Protein AF-A0A8S8YWH9-F1 (afdb_monomer_lite)

Sequence (112 aa):
MTAKSDLYETLSPLAIELQSNPLFQGVVLTQPITGRNPAVTIEELNKTMNGLGSKPETSHENPVEALSIASELAEDRGCDLMVIGSVYLVGDLFRHMVESKEWDLWEALTAH

Foldseek 3Di:
DPPPDDLLVVCLVVLVCCVPPVLNPADEAEWFPDDPDDTDAQVNNCVSSVVSVHDHPYYDHDLCVSVVVQVVVCVVVVHDDDDDDDPRSVVRNLVCCCVPPVDDSCVVPPDD

pLDDT: mean 86.96, std 13.05, range [33.5, 97.38]

Structure (mmCIF, N/CA/C/O backbone):
data_AF-A0A8S8YWH9-F1
#
_entry.id   AF-A0A8S8YWH9-F1
#
loop_
_atom_site.group_PDB
_atom_site.id
_atom_site.type_symbol
_atom_site.label_atom_id
_atom_site.label_alt_id
_atom_site.label_comp_id
_atom_site.label_asym_id
_atom_site.label_entity_id
_atom_site.label_seq_id
_atom_site.pdbx_PDB_ins_code
_atom_site.Cartn_x
_atom_site.Cartn_y
_atom_site.Cartn_z
_atom_site.occupancy
_atom_site.B_iso_or_equiv
_atom_site.auth_seq_id
_atom_site.auth_comp_id
_atom_site.auth_asym_id
_atom_site.auth_atom_id
_atom_site.pdbx_PDB_model_num
ATOM 1 N N . MET A 1 1 ? 11.183 25.757 0.156 1.00 33.50 1 MET A N 1
ATOM 2 C CA . MET A 1 1 ? 10.931 24.741 1.196 1.00 33.50 1 MET A CA 1
ATOM 3 C C . MET A 1 1 ? 9.431 24.526 1.291 1.00 33.50 1 MET A C 1
ATOM 5 O O . MET A 1 1 ? 8.760 25.302 1.953 1.00 33.50 1 MET A O 1
ATOM 9 N N . THR A 1 2 ? 8.889 23.541 0.582 1.00 38.31 2 THR A N 1
ATOM 10 C CA . THR A 1 2 ? 7.547 23.024 0.874 1.00 38.31 2 THR A CA 1
ATOM 11 C C . THR A 1 2 ? 7.736 22.004 1.985 1.00 38.31 2 THR A C 1
ATOM 13 O O . THR A 1 2 ? 8.365 20.970 1.758 1.00 38.31 2 THR A O 1
ATOM 16 N N . ALA A 1 3 ? 7.318 22.340 3.206 1.00 45.41 3 ALA A N 1
ATOM 17 C CA . ALA A 1 3 ? 7.252 21.358 4.280 1.00 45.41 3 ALA A CA 1
ATOM 18 C C . ALA A 1 3 ? 6.455 20.154 3.757 1.00 45.41 3 ALA A C 1
ATOM 20 O O . ALA A 1 3 ? 5.445 20.359 3.081 1.00 45.41 3 ALA A O 1
ATOM 21 N N . LYS A 1 4 ? 6.935 18.924 4.003 1.00 52.84 4 LYS A N 1
ATOM 22 C CA . LYS A 1 4 ? 6.097 17.721 3.883 1.00 52.84 4 LYS A CA 1
ATOM 23 C C . LYS A 1 4 ? 4.774 18.092 4.561 1.00 52.84 4 LYS A C 1
ATOM 25 O O . LYS A 1 4 ? 4.809 18.473 5.731 1.00 52.84 4 LYS A O 1
ATOM 30 N N . SER A 1 5 ? 3.672 18.107 3.811 1.00 60.31 5 SER A N 1
ATOM 31 C CA . SER A 1 5 ? 2.344 18.247 4.404 1.00 60.31 5 SER A CA 1
ATOM 32 C C . SER A 1 5 ? 2.245 17.233 5.537 1.00 60.31 5 SER A C 1
ATOM 34 O O . SER A 1 5 ? 2.819 16.144 5.423 1.00 60.31 5 SER A O 1
ATOM 36 N N . ASP A 1 6 ? 1.602 17.604 6.644 1.00 83.25 6 ASP A N 1
ATOM 37 C CA . ASP A 1 6 ? 1.437 16.679 7.758 1.00 83.25 6 ASP A CA 1
ATOM 38 C C . ASP A 1 6 ? 0.808 15.389 7.205 1.00 83.25 6 ASP A C 1
ATOM 40 O O . ASP A 1 6 ? -0.241 15.412 6.549 1.00 83.25 6 ASP A O 1
ATOM 44 N N . LEU A 1 7 ? 1.517 14.268 7.364 1.00 88.50 7 LEU A N 1
ATOM 45 C CA . LEU A 1 7 ? 1.084 12.970 6.856 1.00 88.50 7 LEU A CA 1
ATOM 46 C C . LEU A 1 7 ? -0.279 12.607 7.453 1.00 88.50 7 LEU A C 1
ATOM 48 O O . LEU A 1 7 ? -1.124 12.037 6.765 1.00 88.50 7 LEU A O 1
ATOM 52 N N . TYR A 1 8 ? -0.511 13.007 8.703 1.00 91.00 8 TYR A N 1
ATOM 53 C CA . TYR A 1 8 ? -1.775 12.829 9.394 1.00 91.00 8 TYR A CA 1
ATOM 54 C C . TYR A 1 8 ? -2.894 13.622 8.717 1.00 91.00 8 TYR A C 1
ATOM 56 O O . TYR A 1 8 ? -3.938 13.057 8.396 1.00 91.00 8 TYR A O 1
ATOM 64 N N . GLU A 1 9 ? -2.672 14.908 8.435 1.00 91.25 9 GLU A N 1
ATOM 65 C CA . GLU A 1 9 ? -3.638 15.764 7.727 1.00 91.25 9 GLU A CA 1
ATOM 66 C C . GLU A 1 9 ? -3.940 15.217 6.324 1.00 91.25 9 GLU A C 1
ATOM 68 O O . GLU A 1 9 ? -5.096 15.153 5.911 1.00 91.25 9 GLU A O 1
ATOM 73 N N . THR A 1 10 ? -2.908 14.739 5.626 1.00 89.94 10 THR A N 1
ATOM 74 C CA . THR A 1 10 ? -3.020 14.198 4.264 1.00 89.94 10 THR A CA 1
ATOM 75 C C . THR A 1 10 ? -3.832 12.897 4.225 1.00 89.94 10 THR A C 1
ATOM 77 O O . THR A 1 10 ? -4.629 12.695 3.312 1.00 89.94 10 THR A O 1
ATOM 80 N N . LEU A 1 11 ? -3.638 12.007 5.203 1.00 92.62 11 LEU A N 1
ATOM 81 C CA . LEU A 1 11 ? -4.280 10.688 5.242 1.00 92.62 11 LEU A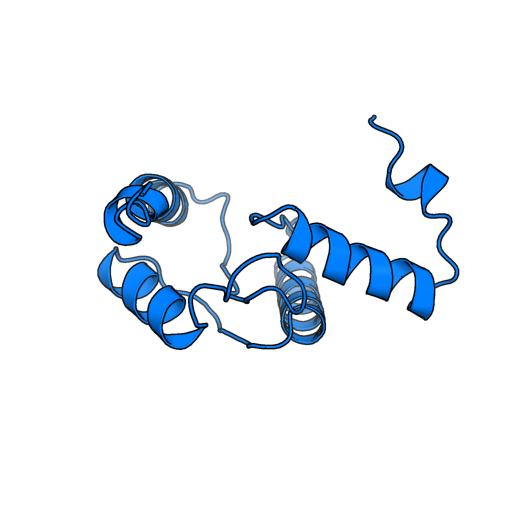 CA 1
ATOM 82 C C . LEU A 1 11 ? -5.623 10.678 5.979 1.00 92.62 11 LEU A C 1
ATOM 84 O O . LEU A 1 11 ? -6.396 9.739 5.794 1.00 92.62 11 LEU A O 1
ATOM 88 N N . SER A 1 12 ? -5.929 11.704 6.779 1.00 94.00 12 SER A N 1
ATOM 89 C CA . SER A 1 12 ? -7.173 11.774 7.560 1.00 94.00 12 SER A CA 1
ATOM 90 C C . SER A 1 12 ? -8.436 11.558 6.715 1.00 94.00 12 SER A C 1
ATOM 92 O O . SER A 1 12 ? -9.244 10.709 7.098 1.00 94.00 12 SER A O 1
ATOM 94 N N . PRO A 1 13 ? -8.623 12.231 5.559 1.00 92.94 13 PRO A N 1
ATOM 95 C CA . PRO A 1 13 ? -9.824 12.032 4.747 1.00 92.94 13 PRO A CA 1
ATOM 96 C C . PRO A 1 13 ? -9.957 10.595 4.233 1.00 92.94 13 PRO A C 1
ATOM 98 O O . PRO A 1 13 ? -11.041 10.021 4.284 1.00 92.94 13 PRO A O 1
ATOM 101 N N . LEU A 1 14 ? -8.846 9.991 3.796 1.00 91.88 14 LEU A N 1
ATOM 102 C CA . LEU A 1 14 ? -8.826 8.606 3.325 1.00 91.88 14 LEU A CA 1
ATOM 103 C C . LEU A 1 14 ? -9.155 7.632 4.459 1.00 91.88 14 LEU A C 1
ATOM 105 O O . LEU A 1 14 ? -9.948 6.717 4.275 1.00 91.88 14 LEU A O 1
ATOM 109 N N . ALA A 1 15 ? -8.571 7.828 5.641 1.00 92.75 15 ALA A N 1
ATOM 110 C CA . ALA A 1 15 ? -8.813 6.958 6.784 1.00 92.75 15 ALA A CA 1
ATOM 111 C C . ALA A 1 15 ? -10.274 6.997 7.256 1.00 92.75 15 ALA A C 1
ATOM 113 O O . ALA A 1 15 ? -10.796 5.956 7.651 1.00 92.75 15 ALA A O 1
ATOM 114 N N . ILE A 1 16 ? -10.928 8.164 7.194 1.00 92.50 16 ILE A N 1
ATOM 115 C CA . ILE A 1 16 ? -12.360 8.310 7.493 1.00 92.50 16 ILE A CA 1
ATOM 116 C C . ILE A 1 16 ? -13.194 7.514 6.489 1.00 92.50 16 ILE A C 1
ATOM 118 O O . ILE A 1 16 ? -14.068 6.754 6.899 1.00 92.50 16 ILE A O 1
ATOM 122 N N . GLU A 1 17 ? -12.907 7.652 5.194 1.00 92.12 17 GLU A N 1
ATOM 123 C CA . GLU A 1 17 ? -13.645 6.957 4.136 1.00 92.12 17 GLU A CA 1
ATOM 124 C C . GLU A 1 17 ? -13.479 5.432 4.230 1.00 92.12 17 GLU A C 1
ATOM 126 O O . GLU A 1 17 ? -14.463 4.699 4.182 1.00 92.12 17 GLU A O 1
ATOM 131 N N . LEU A 1 18 ? -12.256 4.943 4.470 1.00 91.31 18 LEU A N 1
ATOM 132 C CA . LEU A 1 18 ? -11.983 3.513 4.667 1.00 91.31 18 LEU A CA 1
ATOM 133 C C . LEU A 1 18 ? -12.728 2.915 5.874 1.00 91.31 18 LEU A C 1
ATOM 135 O O . LEU A 1 18 ? -12.950 1.710 5.913 1.00 91.31 18 LEU A O 1
ATOM 139 N N . GLN A 1 19 ? -13.086 3.726 6.874 1.00 88.94 19 GLN A N 1
ATOM 140 C CA . GLN A 1 19 ? -13.825 3.272 8.059 1.00 88.94 19 GLN A CA 1
ATOM 141 C C . GLN A 1 19 ? -15.341 3.339 7.881 1.00 88.94 19 GLN A C 1
ATOM 143 O O . GLN A 1 19 ? -16.062 2.501 8.420 1.00 88.94 19 GLN A O 1
ATOM 148 N N . SER A 1 20 ? -15.837 4.373 7.202 1.00 89.38 20 SER A N 1
ATOM 149 C CA . SER A 1 20 ? -17.270 4.652 7.100 1.00 89.38 20 SER A CA 1
ATOM 150 C C . SER A 1 20 ? -17.931 3.947 5.919 1.00 89.38 20 SER A C 1
ATOM 152 O O . SER A 1 20 ? -19.142 3.712 5.955 1.00 89.38 20 SER A O 1
ATOM 154 N N . ASN A 1 21 ? -17.160 3.607 4.885 1.00 89.06 21 ASN A N 1
ATOM 155 C CA . ASN A 1 21 ? -17.686 3.080 3.641 1.00 89.06 21 ASN A CA 1
ATOM 156 C C . ASN A 1 21 ? -17.493 1.555 3.551 1.00 89.06 21 ASN A C 1
ATOM 158 O O . ASN A 1 21 ? -16.369 1.080 3.377 1.00 89.06 21 ASN A O 1
ATOM 162 N N . PRO A 1 22 ? -18.585 0.767 3.604 1.00 85.81 22 PRO A N 1
ATOM 163 C CA . PRO A 1 22 ? -18.514 -0.690 3.572 1.00 85.81 22 PRO A CA 1
ATOM 164 C C . PRO A 1 22 ? -18.048 -1.249 2.220 1.00 85.81 22 PRO A C 1
ATOM 166 O O . PRO A 1 22 ? -17.819 -2.450 2.120 1.00 85.81 22 PRO A O 1
ATOM 169 N N . LEU A 1 23 ? -17.910 -0.428 1.173 1.00 87.31 23 LEU A N 1
ATOM 170 C CA . LEU A 1 23 ? -17.331 -0.868 -0.100 1.00 87.31 23 LEU A CA 1
ATOM 171 C C . LEU A 1 23 ? -15.835 -1.184 0.030 1.00 87.31 23 LEU A C 1
ATOM 173 O O . LEU A 1 23 ? -15.327 -2.020 -0.713 1.00 87.31 23 LEU A O 1
ATOM 177 N N . PHE A 1 24 ? -15.134 -0.567 0.985 1.00 88.56 24 PHE A N 1
ATOM 178 C CA . PHE A 1 24 ? -13.738 -0.888 1.254 1.00 88.56 24 PHE A CA 1
ATOM 179 C C . PHE A 1 24 ? -13.649 -2.101 2.169 1.00 88.56 24 PHE A C 1
ATOM 181 O O . PHE A 1 24 ? -13.824 -2.019 3.381 1.00 88.56 24 PHE A O 1
ATOM 188 N N . GLN A 1 25 ? -13.375 -3.249 1.559 1.00 89.62 25 GLN A N 1
ATOM 189 C CA . GLN A 1 25 ? -13.308 -4.524 2.265 1.00 89.62 25 GLN A CA 1
ATOM 190 C C . GLN A 1 25 ? -11.938 -4.803 2.886 1.00 89.62 25 GLN A C 1
ATOM 192 O O . GLN A 1 25 ? -11.820 -5.785 3.603 1.00 89.62 25 GLN A O 1
ATOM 197 N N . GLY A 1 26 ? -10.911 -3.983 2.649 1.00 91.56 26 GLY A N 1
ATOM 198 C CA . GLY A 1 26 ? -9.577 -4.153 3.228 1.00 91.56 26 GLY A CA 1
ATOM 199 C C . GLY A 1 26 ? -8.591 -3.094 2.742 1.00 91.56 26 GLY A C 1
ATOM 200 O O . GLY A 1 26 ? -8.865 -2.370 1.784 1.00 91.56 26 GLY A O 1
ATOM 201 N N . VAL A 1 27 ? -7.436 -2.995 3.404 1.00 94.69 27 VAL A N 1
ATOM 202 C CA . VAL A 1 27 ? -6.341 -2.123 2.960 1.00 94.69 27 VAL A CA 1
ATOM 203 C C . VAL A 1 27 ? -4.988 -2.783 3.211 1.00 94.69 27 VAL A C 1
ATOM 205 O O . VAL A 1 27 ? -4.718 -3.285 4.302 1.00 94.69 27 VAL A O 1
ATOM 208 N N . VAL A 1 28 ? -4.138 -2.766 2.188 1.00 97.06 28 VAL A N 1
ATOM 209 C CA . VAL A 1 28 ? -2.739 -3.199 2.246 1.00 97.06 28 VAL A CA 1
ATOM 210 C C . VAL A 1 28 ? -1.867 -1.975 2.024 1.00 97.06 28 VAL A C 1
ATOM 212 O O . VAL A 1 28 ? -2.113 -1.187 1.110 1.00 97.06 28 VAL A O 1
ATOM 215 N N . LEU A 1 29 ? -0.859 -1.793 2.871 1.00 97.31 29 LEU A N 1
ATOM 216 C CA . LEU A 1 29 ? 0.054 -0.660 2.770 1.00 97.31 29 LEU A CA 1
ATOM 217 C C . LEU A 1 29 ? 1.349 -1.061 2.073 1.00 97.31 29 LEU A C 1
ATOM 219 O O . LEU A 1 29 ? 1.869 -2.157 2.281 1.00 97.31 29 LEU A O 1
ATOM 223 N N . THR A 1 30 ? 1.898 -0.128 1.299 1.00 97.38 30 THR A N 1
ATOM 224 C CA . THR A 1 30 ? 3.223 -0.263 0.695 1.00 97.38 30 THR A CA 1
ATOM 225 C C . THR A 1 30 ? 3.890 1.089 0.4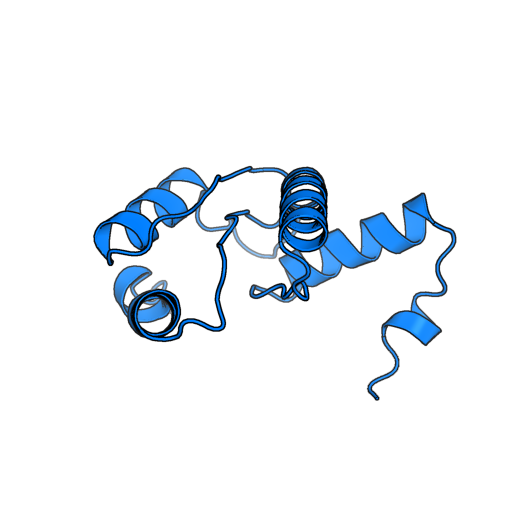81 1.00 97.38 30 THR A C 1
ATOM 227 O O . THR A 1 30 ? 3.263 2.140 0.626 1.00 97.38 30 THR A O 1
ATOM 230 N N . GLN A 1 31 ? 5.163 1.060 0.104 1.00 95.31 31 GLN A N 1
ATOM 231 C CA . GLN A 1 31 ? 5.928 2.212 -0.363 1.00 95.31 31 GLN A CA 1
ATOM 232 C C . GLN A 1 31 ? 6.428 1.985 -1.804 1.00 95.31 31 GLN A C 1
ATOM 234 O O . GLN A 1 31 ? 6.533 0.839 -2.240 1.00 95.31 31 GLN A O 1
ATOM 239 N N . PRO A 1 32 ? 6.692 3.052 -2.580 1.00 94.56 32 PRO A N 1
ATOM 240 C CA . PRO A 1 32 ? 7.316 2.922 -3.894 1.00 94.56 32 PRO A CA 1
ATOM 241 C C . PRO A 1 32 ? 8.804 2.551 -3.780 1.00 94.56 32 PRO A C 1
ATOM 243 O O . PRO A 1 32 ? 9.478 2.925 -2.818 1.00 94.56 32 PRO A O 1
ATOM 246 N N . ILE A 1 33 ? 9.319 1.870 -4.802 1.00 93.31 33 ILE A N 1
ATOM 247 C CA . ILE A 1 33 ? 10.743 1.548 -4.988 1.00 93.31 33 ILE A CA 1
ATOM 248 C C . ILE A 1 33 ? 11.465 2.749 -5.602 1.00 93.31 33 ILE A C 1
ATOM 250 O O . ILE A 1 33 ? 12.605 3.054 -5.245 1.00 93.31 33 ILE A O 1
ATOM 254 N N . THR A 1 34 ? 10.815 3.436 -6.545 1.00 89.50 34 THR A N 1
ATOM 255 C CA . THR A 1 34 ? 11.378 4.601 -7.232 1.00 89.50 34 THR A CA 1
ATOM 256 C C . THR A 1 34 ? 10.807 5.916 -6.703 1.00 89.50 34 THR A C 1
ATOM 258 O O . THR A 1 34 ? 9.759 5.978 -6.063 1.00 89.50 34 THR A O 1
ATOM 261 N N . GLY A 1 35 ? 11.516 7.019 -6.941 1.00 88.44 35 GLY A N 1
ATOM 262 C CA . GLY A 1 35 ? 11.067 8.337 -6.506 1.00 88.44 35 GLY A CA 1
ATOM 263 C C . GLY A 1 35 ? 12.149 9.397 -6.636 1.00 88.44 35 GLY A C 1
ATOM 264 O O . GLY A 1 35 ? 13.339 9.099 -6.652 1.00 88.44 35 GLY A O 1
ATOM 265 N N . ARG A 1 36 ? 11.735 10.667 -6.717 1.00 86.06 36 ARG A N 1
ATOM 266 C CA . ARG A 1 36 ? 12.671 11.809 -6.654 1.00 86.06 36 ARG A CA 1
ATOM 267 C C . ARG A 1 36 ? 13.164 12.090 -5.236 1.00 86.06 36 ARG A C 1
ATOM 269 O O . ARG A 1 36 ? 14.246 12.636 -5.073 1.00 86.06 36 ARG A O 1
ATOM 276 N N . ASN A 1 37 ? 12.350 11.749 -4.241 1.00 85.38 37 ASN A N 1
ATOM 277 C CA . ASN A 1 37 ? 12.627 11.930 -2.823 1.00 85.38 37 ASN A CA 1
ATOM 278 C C . ASN A 1 37 ? 12.379 10.606 -2.094 1.00 85.38 37 ASN A C 1
ATOM 280 O O . ASN A 1 37 ? 11.557 9.820 -2.574 1.00 85.38 37 ASN A O 1
ATOM 284 N N . PRO A 1 38 ? 13.013 10.386 -0.928 1.00 85.00 38 PRO A N 1
ATOM 285 C CA . PRO A 1 38 ? 12.680 9.259 -0.070 1.00 85.00 38 PRO A CA 1
ATOM 286 C C . PRO A 1 38 ? 11.182 9.231 0.240 1.00 85.00 38 PRO A C 1
ATOM 288 O O . PRO A 1 38 ? 10.594 10.256 0.609 1.00 85.00 38 PRO A O 1
ATOM 291 N N . ALA A 1 39 ? 10.574 8.058 0.078 1.00 89.00 39 ALA A N 1
ATOM 292 C CA . ALA A 1 39 ? 9.193 7.831 0.467 1.00 89.00 39 ALA A CA 1
ATOM 293 C C . ALA A 1 39 ? 9.018 7.970 1.990 1.00 89.00 39 ALA A C 1
ATOM 295 O O . ALA A 1 39 ? 9.980 7.958 2.760 1.00 89.00 39 ALA A O 1
ATOM 296 N N . VAL A 1 40 ? 7.768 8.125 2.424 1.00 91.00 40 VAL A N 1
ATOM 297 C CA . VAL A 1 40 ? 7.391 7.818 3.812 1.00 91.00 40 VAL A CA 1
ATOM 298 C C . VAL A 1 40 ? 7.668 6.333 4.032 1.00 91.00 40 VAL A C 1
ATOM 300 O O . VAL A 1 40 ? 7.324 5.534 3.160 1.00 91.00 40 VAL A O 1
ATOM 303 N N . THR A 1 41 ? 8.310 5.975 5.146 1.00 92.31 41 THR A N 1
ATOM 304 C CA . THR A 1 41 ? 8.609 4.562 5.408 1.00 92.31 41 THR A CA 1
ATOM 305 C C . THR A 1 41 ? 7.326 3.801 5.704 1.00 92.31 41 THR A C 1
ATOM 307 O O . THR A 1 41 ? 6.341 4.373 6.191 1.00 92.31 41 THR A O 1
ATOM 310 N N . ILE A 1 42 ? 7.332 2.501 5.436 1.00 94.56 42 ILE A N 1
ATOM 311 C CA . ILE A 1 42 ? 6.163 1.662 5.660 1.00 94.56 42 ILE A CA 1
ATOM 312 C C . ILE A 1 42 ? 5.726 1.665 7.133 1.00 94.56 42 ILE A C 1
ATOM 314 O O . ILE A 1 42 ? 4.529 1.674 7.418 1.00 94.56 42 ILE A O 1
ATOM 318 N N . GLU A 1 43 ? 6.665 1.765 8.076 1.00 94.44 43 GLU A N 1
ATOM 319 C CA . GLU A 1 43 ? 6.379 1.858 9.510 1.00 94.44 43 GLU A CA 1
ATOM 320 C C . GLU A 1 43 ? 5.692 3.173 9.867 1.00 94.44 43 GLU A C 1
ATOM 322 O O . GLU A 1 43 ? 4.735 3.177 10.644 1.00 94.44 43 GLU A O 1
ATOM 327 N N . GLU A 1 44 ? 6.163 4.295 9.315 1.00 94.25 44 GLU A N 1
ATOM 328 C CA . GLU A 1 44 ? 5.570 5.613 9.549 1.00 94.25 44 GLU A CA 1
ATOM 329 C C . GLU A 1 44 ? 4.148 5.671 8.973 1.00 94.25 44 GLU A C 1
ATOM 331 O O . GLU A 1 44 ? 3.222 6.127 9.654 1.00 94.25 44 GLU A O 1
ATOM 336 N N . LEU A 1 45 ? 3.949 5.138 7.762 1.00 94.81 45 LEU A N 1
ATOM 337 C CA . LEU A 1 45 ? 2.639 5.040 7.120 1.00 94.81 45 LEU A CA 1
ATOM 338 C C . LEU A 1 45 ? 1.685 4.158 7.934 1.00 94.81 45 LEU A C 1
ATOM 340 O O . LEU A 1 45 ? 0.578 4.588 8.259 1.00 94.81 45 LEU A O 1
ATOM 344 N N . ASN A 1 46 ? 2.124 2.959 8.319 1.00 95.56 46 ASN A N 1
ATOM 345 C CA . ASN A 1 46 ? 1.316 2.024 9.097 1.00 95.56 46 ASN A CA 1
ATOM 346 C C . ASN A 1 46 ? 0.944 2.605 10.467 1.00 95.56 46 ASN A C 1
ATOM 348 O O . ASN A 1 46 ? -0.221 2.576 10.866 1.00 95.56 46 ASN A O 1
ATOM 352 N N . LYS A 1 47 ? 1.903 3.214 11.174 1.00 95.12 47 LYS A N 1
ATOM 353 C CA . LYS A 1 47 ? 1.647 3.892 12.452 1.00 95.12 47 LYS A CA 1
ATOM 354 C C . LYS A 1 47 ? 0.617 5.009 12.300 1.00 95.12 47 LYS A C 1
ATOM 356 O O . LYS A 1 47 ? -0.261 5.143 13.150 1.00 95.12 47 LYS A O 1
ATOM 361 N N . THR A 1 48 ? 0.714 5.795 11.232 1.00 95.00 48 THR A N 1
ATOM 362 C CA . THR A 1 48 ? -0.198 6.919 10.985 1.00 95.00 48 THR A CA 1
ATOM 363 C C . THR A 1 48 ? -1.609 6.434 10.672 1.00 95.00 48 THR A C 1
ATOM 365 O O . THR A 1 48 ? -2.561 6.903 11.291 1.00 95.00 48 THR A O 1
ATOM 368 N N . MET A 1 49 ? -1.753 5.445 9.785 1.00 94.75 49 MET A N 1
ATOM 369 C CA . MET A 1 49 ? -3.054 4.869 9.431 1.00 94.75 49 MET A CA 1
ATOM 370 C C . MET A 1 49 ? -3.750 4.236 10.643 1.00 94.75 49 MET A C 1
ATOM 372 O O . MET A 1 49 ? -4.933 4.494 10.862 1.00 94.75 49 MET A O 1
ATOM 376 N N . ASN A 1 50 ? -3.005 3.508 11.483 1.00 93.56 50 ASN A N 1
ATOM 377 C CA . ASN A 1 50 ? -3.523 2.982 12.750 1.00 93.56 50 ASN A CA 1
ATOM 378 C C . ASN A 1 50 ? -3.932 4.096 13.721 1.00 93.56 50 ASN A C 1
ATOM 380 O O . ASN A 1 50 ? -4.985 4.013 14.350 1.00 93.56 50 ASN A O 1
ATOM 384 N N . GLY A 1 51 ? -3.124 5.155 13.834 1.00 93.81 51 GLY A N 1
ATOM 385 C CA . GLY A 1 51 ? -3.444 6.322 14.662 1.00 93.81 51 GLY A CA 1
ATOM 386 C C . GLY A 1 51 ? -4.722 7.042 14.222 1.00 93.81 51 GLY A C 1
ATOM 387 O O . GLY A 1 51 ? -5.433 7.587 15.060 1.00 93.81 51 GLY A O 1
ATOM 388 N N . LEU A 1 52 ? -5.041 6.985 12.928 1.00 94.38 52 LEU A N 1
ATOM 389 C CA . LEU A 1 52 ? -6.273 7.511 12.341 1.00 94.38 52 LEU A CA 1
ATOM 390 C C . LEU A 1 52 ? -7.477 6.562 12.468 1.00 94.38 52 LEU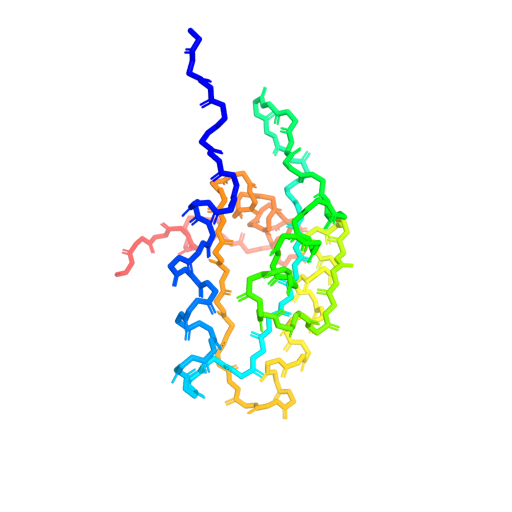 A C 1
ATOM 392 O O . LEU A 1 52 ? -8.573 6.916 12.041 1.00 94.38 52 LEU A O 1
ATOM 396 N N . GLY A 1 53 ? -7.297 5.368 13.042 1.00 91.00 53 GLY A N 1
ATOM 397 C CA . GLY A 1 53 ? -8.350 4.367 13.232 1.00 91.00 53 GLY A CA 1
ATOM 398 C C . GLY A 1 53 ? -8.554 3.412 12.053 1.00 91.00 53 GLY A C 1
ATOM 399 O O . GLY A 1 53 ? -9.369 2.493 12.157 1.00 91.00 53 GLY A O 1
ATOM 400 N N . SER A 1 54 ? -7.808 3.580 10.955 1.00 89.06 54 SER A N 1
ATOM 401 C CA . SER A 1 54 ? -7.759 2.575 9.891 1.00 89.06 54 SER A CA 1
ATOM 402 C C . SER A 1 54 ? -7.022 1.341 10.409 1.00 89.06 54 SER A C 1
ATOM 404 O O . SER A 1 54 ? -6.087 1.457 11.199 1.00 89.06 54 SER A O 1
ATOM 406 N N . LYS A 1 55 ? -7.440 0.150 9.979 1.00 89.50 55 LYS A N 1
ATOM 407 C CA . LYS A 1 55 ? -6.818 -1.119 10.373 1.00 89.50 55 LYS A CA 1
ATOM 408 C C . LYS A 1 55 ? -6.312 -1.837 9.129 1.00 89.50 55 LYS A C 1
ATOM 410 O O . LYS A 1 55 ? -7.058 -2.628 8.555 1.00 89.50 55 LYS A O 1
ATOM 415 N N . PRO A 1 56 ? -5.084 -1.528 8.684 1.00 93.62 56 PRO A N 1
ATOM 416 C CA . PRO A 1 56 ? -4.463 -2.261 7.599 1.00 93.62 56 PRO A CA 1
ATOM 417 C C . PRO A 1 56 ? -4.374 -3.752 7.889 1.00 93.62 56 PRO A C 1
ATOM 419 O O . PRO A 1 56 ? -4.035 -4.149 9.000 1.00 93.62 56 PRO A O 1
ATOM 422 N N . GLU A 1 57 ? -4.652 -4.554 6.867 1.00 94.75 57 GLU A N 1
ATOM 423 C CA . GLU A 1 57 ? -4.536 -6.014 6.914 1.00 94.75 57 GLU A CA 1
ATOM 424 C C . GLU A 1 57 ? -3.067 -6.420 7.027 1.00 94.75 57 GLU A C 1
ATOM 426 O O . GLU A 1 57 ? -2.690 -7.279 7.820 1.00 94.75 57 GLU A O 1
ATOM 431 N N . THR A 1 58 ? -2.220 -5.760 6.237 1.00 95.88 58 THR A N 1
ATOM 432 C CA . THR A 1 58 ? -0.773 -5.936 6.264 1.00 95.88 58 THR A CA 1
ATOM 433 C C . THR A 1 58 ? -0.063 -4.728 5.649 1.00 95.88 58 THR A C 1
ATOM 435 O O . THR A 1 58 ? -0.678 -3.852 5.028 1.00 95.88 58 THR A O 1
ATOM 438 N N . SER A 1 59 ? 1.252 -4.675 5.829 1.00 96.62 59 SER A N 1
ATOM 439 C CA . SER A 1 59 ? 2.128 -3.640 5.297 1.00 96.62 59 SER A CA 1
ATOM 440 C C . SER A 1 59 ? 3.436 -4.261 4.811 1.00 96.62 59 SER A C 1
ATOM 442 O O . SER A 1 59 ? 4.085 -4.967 5.581 1.00 96.62 59 SER A O 1
ATOM 444 N N . HIS A 1 60 ? 3.832 -3.983 3.571 1.00 97.19 60 HIS A N 1
ATOM 445 C CA . HIS A 1 60 ? 5.044 -4.532 2.955 1.00 97.19 60 HIS A CA 1
ATOM 446 C C . HIS A 1 60 ? 5.870 -3.421 2.311 1.00 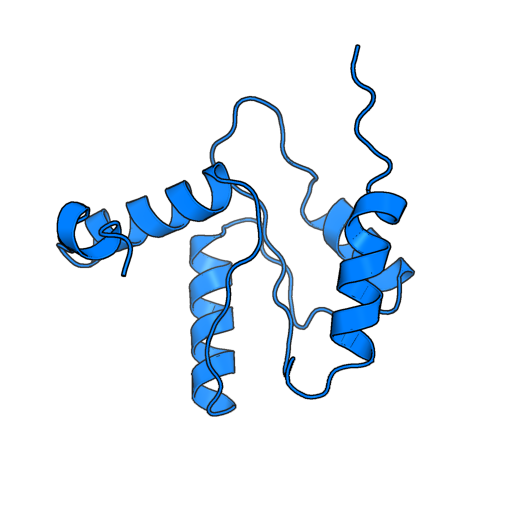97.19 60 HIS A C 1
ATOM 448 O O . HIS A 1 60 ? 5.318 -2.484 1.748 1.00 97.19 60 HIS A O 1
ATOM 454 N N . GLU A 1 61 ? 7.198 -3.502 2.381 1.00 95.62 61 GLU A N 1
ATOM 455 C CA . GLU A 1 61 ? 8.054 -2.500 1.731 1.00 95.62 61 GLU A CA 1
ATOM 456 C C . GLU A 1 61 ? 8.037 -2.629 0.206 1.00 95.62 61 GLU A C 1
ATOM 458 O O . GLU A 1 61 ? 8.083 -1.625 -0.504 1.00 95.62 61 GLU A O 1
ATOM 463 N N . ASN A 1 62 ? 7.994 -3.867 -0.292 1.00 95.12 62 ASN A N 1
ATOM 464 C CA . ASN A 1 62 ? 8.009 -4.159 -1.714 1.00 95.12 62 ASN A CA 1
ATOM 465 C C . ASN A 1 62 ? 6.583 -4.058 -2.291 1.00 95.12 62 ASN A C 1
ATOM 467 O O . ASN A 1 62 ? 5.728 -4.882 -1.951 1.00 95.12 62 ASN A O 1
ATOM 471 N N . PRO A 1 63 ? 6.319 -3.112 -3.209 1.00 95.62 63 PRO A N 1
ATOM 472 C CA . PRO A 1 63 ? 4.988 -2.918 -3.769 1.00 95.62 63 PRO A CA 1
ATOM 473 C C . PRO A 1 63 ? 4.510 -4.088 -4.624 1.00 95.62 63 PRO A C 1
ATOM 475 O O . PRO A 1 63 ? 3.306 -4.307 -4.713 1.00 95.62 63 PRO A O 1
ATOM 478 N N . VAL A 1 64 ? 5.414 -4.877 -5.207 1.00 94.50 64 VAL A N 1
ATOM 479 C CA . VAL A 1 64 ? 5.040 -6.076 -5.971 1.00 94.50 64 VAL A CA 1
ATOM 480 C C . VAL A 1 64 ? 4.494 -7.163 -5.044 1.00 94.50 64 VAL A C 1
ATOM 482 O O . VAL A 1 64 ? 3.458 -7.759 -5.333 1.00 94.50 64 VAL A O 1
ATOM 485 N N . GLU A 1 65 ? 5.148 -7.384 -3.903 1.00 95.81 65 GLU A N 1
ATOM 486 C CA . GLU A 1 65 ? 4.671 -8.327 -2.884 1.00 95.81 65 GLU A CA 1
ATOM 487 C C . GLU A 1 65 ? 3.336 -7.862 -2.295 1.00 95.81 65 GLU A C 1
ATOM 489 O O . GLU A 1 65 ? 2.394 -8.648 -2.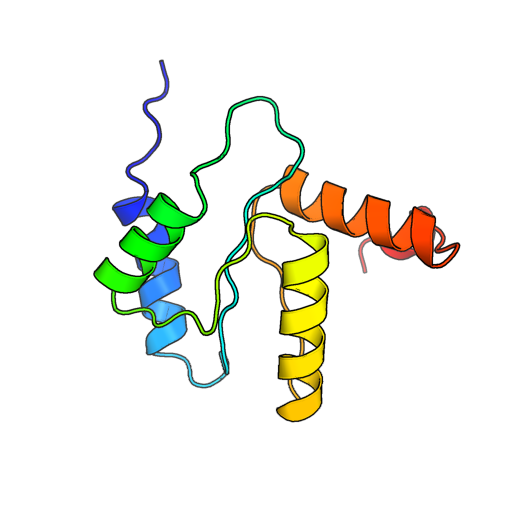193 1.00 95.81 65 GLU A O 1
ATOM 494 N N . ALA A 1 66 ? 3.224 -6.566 -1.988 1.00 96.94 66 ALA A N 1
ATOM 495 C CA . ALA A 1 66 ? 1.985 -5.966 -1.506 1.00 96.94 66 ALA A CA 1
ATOM 496 C C . ALA A 1 66 ? 0.830 -6.138 -2.506 1.00 96.94 66 ALA A C 1
ATOM 498 O O . ALA A 1 66 ? -0.285 -6.467 -2.104 1.00 96.94 66 ALA A O 1
ATOM 499 N N . LEU A 1 67 ? 1.094 -5.944 -3.805 1.00 94.81 67 LEU A N 1
ATOM 500 C CA . LEU A 1 67 ? 0.107 -6.129 -4.867 1.00 94.81 67 LEU A CA 1
ATOM 501 C C . LEU A 1 67 ? -0.356 -7.587 -4.962 1.00 94.81 67 LEU A C 1
ATOM 503 O O . LEU A 1 67 ? -1.554 -7.820 -5.109 1.00 94.81 67 LEU A O 1
ATOM 507 N N . SER A 1 68 ? 0.561 -8.555 -4.861 1.00 94.12 68 SER A N 1
ATOM 508 C CA . SER A 1 68 ? 0.217 -9.985 -4.873 1.00 94.12 68 SER A CA 1
ATOM 509 C C . SER A 1 68 ? -0.732 -10.329 -3.728 1.00 94.12 68 SER A C 1
ATOM 511 O O . SER A 1 68 ? -1.813 -10.859 -3.965 1.00 94.12 68 SER A O 1
ATOM 513 N N . ILE A 1 69 ? -0.383 -9.928 -2.503 1.00 96.06 69 ILE A N 1
ATOM 514 C CA . ILE A 1 69 ? -1.201 -10.185 -1.310 1.00 96.06 69 ILE A CA 1
ATOM 515 C C . ILE A 1 69 ? -2.561 -9.490 -1.415 1.00 96.06 69 ILE A C 1
ATOM 517 O O . ILE A 1 69 ? -3.591 -10.081 -1.103 1.00 96.06 69 ILE A O 1
ATOM 521 N N . ALA A 1 70 ? -2.590 -8.238 -1.877 1.00 95.38 70 ALA A N 1
ATOM 522 C CA . ALA A 1 70 ? -3.843 -7.517 -2.064 1.00 95.38 70 ALA A CA 1
ATOM 523 C C . ALA A 1 70 ? -4.729 -8.162 -3.145 1.00 95.38 70 ALA A C 1
ATOM 525 O O . ALA A 1 70 ? -5.949 -8.147 -3.007 1.00 95.38 70 ALA A O 1
ATOM 526 N N . SER A 1 71 ? -4.129 -8.750 -4.185 1.00 93.62 71 SER A N 1
ATOM 527 C CA . SER A 1 71 ? -4.854 -9.473 -5.237 1.00 93.62 71 SER A CA 1
ATOM 528 C C . SER A 1 71 ? -5.473 -10.767 -4.709 1.00 93.62 71 SER A C 1
ATOM 530 O O . SER A 1 71 ? -6.647 -11.011 -4.964 1.00 93.62 71 SER A O 1
ATOM 532 N N . GLU A 1 72 ? -4.726 -11.548 -3.923 1.00 95.38 72 GLU A N 1
ATOM 533 C CA . GLU A 1 72 ? -5.233 -12.763 -3.265 1.00 95.38 72 GLU A CA 1
ATOM 534 C C . GLU A 1 72 ? -6.403 -12.436 -2.325 1.00 95.38 72 GLU A C 1
ATOM 536 O O . GLU A 1 72 ? -7.466 -13.047 -2.407 1.00 95.38 72 GLU A O 1
ATOM 541 N N . LEU A 1 73 ? -6.259 -11.395 -1.496 1.00 94.81 73 LEU A N 1
ATOM 542 C CA . LEU A 1 73 ? -7.336 -10.927 -0.617 1.00 94.81 73 LEU A CA 1
ATOM 543 C C . LEU A 1 73 ? -8.573 -10.466 -1.395 1.00 94.81 73 LEU A C 1
ATOM 545 O O . LEU A 1 73 ? -9.697 -10.672 -0.936 1.00 94.81 73 LEU A O 1
ATOM 549 N N . ALA A 1 74 ? -8.373 -9.806 -2.537 1.00 93.88 74 ALA A N 1
ATOM 550 C CA . ALA A 1 74 ? -9.459 -9.319 -3.373 1.00 93.88 74 ALA A CA 1
ATOM 551 C C . ALA A 1 74 ? -10.221 -10.473 -4.041 1.00 93.88 74 ALA A C 1
ATOM 553 O O . ALA A 1 74 ? -11.453 -10.477 -4.034 1.00 93.88 74 ALA A O 1
ATOM 554 N N . GLU A 1 75 ? -9.502 -11.482 -4.539 1.00 94.25 75 GLU A N 1
ATOM 555 C CA . GLU A 1 75 ? -10.082 -12.704 -5.100 1.00 94.25 75 GLU A CA 1
ATOM 556 C C . GLU A 1 75 ? -10.883 -13.480 -4.044 1.00 94.25 75 GLU A C 1
ATOM 558 O O . GLU A 1 75 ? -12.057 -13.782 -4.269 1.00 94.25 75 GLU A O 1
ATOM 563 N N . ASP A 1 76 ? -10.310 -13.697 -2.856 1.00 94.50 76 ASP A N 1
ATOM 564 C CA . ASP A 1 76 ? -10.967 -14.392 -1.739 1.00 94.50 76 ASP A CA 1
ATOM 565 C C . ASP A 1 76 ? -12.263 -13.701 -1.285 1.00 94.50 76 ASP A C 1
ATOM 567 O O . ASP A 1 76 ? -13.215 -14.352 -0.843 1.00 94.50 76 ASP A O 1
ATOM 571 N N . ARG A 1 77 ? -12.310 -12.367 -1.378 1.00 93.31 77 ARG A N 1
ATOM 572 C CA . ARG A 1 77 ? -13.457 -11.539 -0.966 1.00 93.31 77 ARG A CA 1
ATOM 573 C C . ARG A 1 77 ? -14.416 -11.227 -2.115 1.00 93.31 77 ARG A C 1
ATOM 575 O O . ARG A 1 77 ? -15.474 -10.649 -1.865 1.00 93.31 77 ARG A O 1
ATOM 582 N N . GLY A 1 78 ? -14.078 -11.604 -3.348 1.00 93.50 78 GLY A N 1
ATOM 583 C CA . GLY A 1 78 ? -14.853 -11.276 -4.543 1.00 93.50 78 GLY A CA 1
ATOM 584 C C . GLY A 1 78 ? -14.994 -9.769 -4.773 1.00 93.50 78 GLY A C 1
ATOM 585 O O . GLY A 1 78 ? -16.078 -9.312 -5.138 1.00 93.50 78 GLY A O 1
ATOM 586 N N . CYS A 1 79 ? -13.939 -8.992 -4.511 1.00 91.56 79 CYS A N 1
ATOM 587 C CA . CYS A 1 79 ? -13.935 -7.539 -4.679 1.00 91.56 79 CYS A CA 1
ATOM 588 C C . CYS A 1 79 ? -12.893 -7.070 -5.700 1.00 91.56 79 CYS A C 1
ATOM 590 O O . CYS A 1 79 ? -11.911 -7.754 -5.973 1.00 91.56 79 CYS A O 1
ATOM 592 N N . ASP A 1 80 ? -13.097 -5.868 -6.235 1.00 91.94 80 ASP A N 1
ATOM 593 C CA . ASP A 1 80 ? -12.126 -5.231 -7.120 1.00 91.94 80 ASP A CA 1
ATOM 594 C C . ASP A 1 80 ? -10.935 -4.674 -6.329 1.00 91.94 80 ASP A C 1
ATOM 596 O O . ASP A 1 80 ? -11.064 -4.244 -5.178 1.00 91.94 80 ASP A O 1
ATOM 600 N N . LEU A 1 81 ? -9.766 -4.641 -6.971 1.00 91.94 81 LEU A N 1
ATOM 601 C CA . LEU A 1 81 ? -8.549 -4.082 -6.396 1.00 91.94 81 LEU A CA 1
ATOM 602 C C . LEU A 1 81 ? -8.331 -2.640 -6.869 1.00 91.94 81 LEU A C 1
ATOM 604 O O . LEU A 1 81 ? -8.329 -2.358 -8.066 1.00 91.94 81 LEU A O 1
ATOM 608 N N . MET A 1 82 ? -8.074 -1.731 -5.927 1.00 91.31 82 MET A N 1
ATOM 609 C CA . MET A 1 82 ? -7.760 -0.329 -6.207 1.00 91.31 82 MET A CA 1
ATOM 610 C C . MET A 1 82 ? -6.405 0.052 -5.614 1.00 91.31 82 MET A C 1
ATOM 612 O O . MET A 1 82 ? -6.153 -0.158 -4.429 1.00 91.31 82 MET A O 1
ATOM 616 N N . VAL A 1 83 ? -5.545 0.668 -6.427 1.00 92.25 83 VAL A N 1
ATOM 617 C CA . VAL A 1 83 ? -4.244 1.187 -5.988 1.00 92.25 83 VAL A CA 1
ATOM 618 C C . VAL A 1 83 ? -4.320 2.706 -5.861 1.00 92.25 83 VAL A C 1
ATOM 620 O O . VAL A 1 83 ? -4.604 3.403 -6.833 1.00 92.25 83 VAL A O 1
ATOM 623 N N . ILE A 1 84 ? -4.018 3.226 -4.669 1.00 91.19 84 ILE A N 1
ATOM 624 C CA . ILE A 1 84 ? -3.896 4.665 -4.408 1.00 91.19 84 ILE A CA 1
ATOM 625 C C . ILE A 1 84 ? -2.453 4.967 -4.020 1.00 91.19 84 ILE A C 1
ATOM 627 O O . ILE A 1 84 ? -1.904 4.355 -3.107 1.00 91.19 84 ILE A O 1
ATOM 631 N N . GLY A 1 85 ? -1.839 5.951 -4.668 1.00 90.25 85 GLY A N 1
ATOM 632 C CA . GLY A 1 85 ? -0.523 6.416 -4.262 1.00 90.25 85 GLY A CA 1
ATOM 633 C C . GLY A 1 85 ? 0.113 7.364 -5.259 1.00 90.25 85 GLY A C 1
ATOM 634 O O . GLY A 1 85 ? -0.539 7.929 -6.134 1.00 90.25 85 GLY A O 1
ATOM 635 N N . SER A 1 86 ? 1.420 7.558 -5.101 1.00 90.19 86 SER A N 1
ATOM 636 C CA . SER A 1 86 ? 2.188 8.397 -6.017 1.00 90.19 86 SER A CA 1
ATOM 637 C C . SER A 1 86 ? 2.292 7.767 -7.409 1.00 90.19 86 SER A C 1
ATOM 639 O O . SER A 1 86 ? 2.253 6.547 -7.561 1.00 90.19 86 SER A O 1
ATOM 641 N N . VAL A 1 87 ? 2.549 8.602 -8.417 1.00 90.94 87 VAL A N 1
ATOM 642 C CA . VAL A 1 87 ? 2.856 8.139 -9.782 1.00 90.94 87 VAL A CA 1
ATOM 643 C C . VAL A 1 87 ? 4.050 7.178 -9.838 1.00 90.94 87 VAL A C 1
ATOM 645 O O . VAL A 1 87 ? 4.122 6.363 -10.750 1.00 90.94 87 VAL A O 1
ATOM 648 N N . TYR A 1 88 ? 4.968 7.240 -8.865 1.00 93.38 88 TYR A N 1
ATOM 649 C CA . TYR A 1 88 ? 6.094 6.308 -8.778 1.00 93.38 88 TYR A CA 1
ATOM 650 C C . TYR A 1 88 ? 5.649 4.924 -8.317 1.00 93.38 88 TYR A C 1
ATOM 652 O O . TYR A 1 88 ? 6.055 3.945 -8.923 1.00 93.38 88 TYR A O 1
ATOM 660 N N . LEU A 1 89 ? 4.754 4.846 -7.322 1.00 93.62 89 LEU A N 1
ATOM 661 C CA . LEU A 1 89 ? 4.192 3.566 -6.879 1.00 93.62 89 LEU A CA 1
ATOM 662 C C . LEU A 1 89 ? 3.475 2.877 -8.038 1.00 93.62 89 LEU A C 1
ATOM 664 O O . LEU A 1 89 ? 3.739 1.720 -8.339 1.00 93.62 89 LEU A O 1
ATOM 668 N N . VAL A 1 90 ? 2.601 3.623 -8.713 1.00 91.69 90 VAL A N 1
ATOM 669 C CA . VAL A 1 90 ? 1.863 3.123 -9.874 1.00 91.69 90 VAL A CA 1
ATOM 670 C C . VAL A 1 90 ? 2.840 2.687 -10.972 1.00 91.69 90 VAL A C 1
ATOM 672 O O . VAL A 1 90 ? 2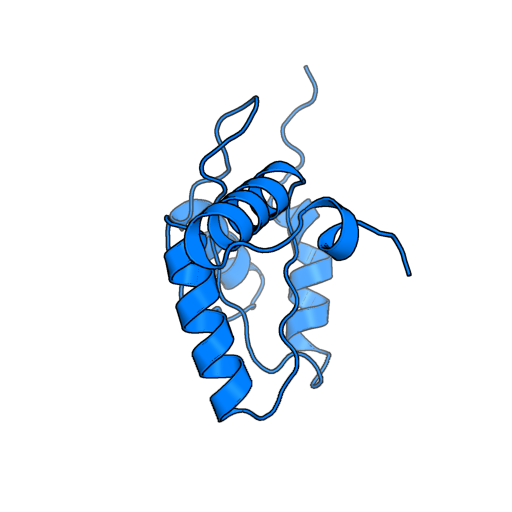.729 1.579 -11.486 1.00 91.69 90 VAL A O 1
ATOM 675 N N . GLY A 1 91 ? 3.855 3.502 -11.275 1.00 91.06 91 GLY A N 1
ATOM 676 C CA . GLY A 1 91 ? 4.888 3.171 -12.258 1.00 91.06 91 GLY A CA 1
ATOM 677 C C . GLY A 1 91 ? 5.717 1.927 -11.917 1.00 91.06 91 GLY A C 1
ATOM 678 O O . GLY A 1 91 ? 6.035 1.156 -12.822 1.00 91.06 91 GLY A O 1
ATOM 679 N N . ASP A 1 92 ? 6.044 1.702 -10.643 1.00 92.44 92 ASP A N 1
ATOM 680 C CA . ASP A 1 92 ? 6.773 0.512 -10.188 1.00 92.44 92 ASP A CA 1
ATOM 681 C C . ASP A 1 92 ? 5.950 -0.764 -10.416 1.00 92.44 92 ASP A C 1
ATOM 683 O O . ASP A 1 92 ? 6.478 -1.761 -10.912 1.00 92.44 92 ASP A O 1
ATOM 687 N N . LEU A 1 93 ? 4.644 -0.712 -10.132 1.00 91.81 93 LEU A N 1
ATOM 688 C CA . LEU A 1 93 ? 3.726 -1.822 -10.394 1.00 91.81 93 LEU A CA 1
ATOM 689 C C . LEU A 1 93 ? 3.568 -2.083 -11.894 1.00 91.81 93 LEU A C 1
ATOM 691 O O . LEU A 1 93 ? 3.709 -3.221 -12.333 1.00 91.81 93 LEU A O 1
ATOM 695 N N . PHE A 1 94 ? 3.346 -1.040 -12.699 1.00 88.50 94 PHE A N 1
ATOM 696 C CA . PHE A 1 94 ? 3.232 -1.184 -14.154 1.00 88.50 94 PHE A CA 1
ATOM 697 C C . PHE A 1 94 ? 4.493 -1.774 -14.777 1.00 88.50 94 PHE A C 1
ATOM 699 O O . PHE A 1 94 ? 4.395 -2.672 -15.613 1.00 88.50 94 PHE A O 1
ATOM 706 N N . ARG A 1 95 ? 5.678 -1.312 -14.356 1.00 88.19 95 ARG A N 1
ATOM 707 C CA . ARG A 1 95 ? 6.949 -1.883 -14.814 1.00 88.19 95 ARG A CA 1
ATOM 708 C C . ARG A 1 95 ? 6.987 -3.383 -14.548 1.00 88.19 95 ARG A C 1
ATOM 710 O O . ARG A 1 95 ? 7.256 -4.146 -15.470 1.00 88.19 95 ARG A O 1
ATOM 717 N N . HIS A 1 96 ? 6.662 -3.795 -13.323 1.00 87.94 96 HIS A N 1
ATOM 718 C CA . HIS A 1 96 ? 6.625 -5.209 -12.971 1.00 87.94 96 HIS A CA 1
ATOM 719 C C . HIS A 1 96 ? 5.644 -6.002 -13.847 1.00 87.94 96 HIS A C 1
ATOM 721 O O . HIS A 1 96 ? 5.982 -7.090 -14.309 1.00 87.94 96 HIS A O 1
ATOM 727 N N . MET A 1 97 ? 4.448 -5.476 -14.118 1.00 84.25 97 MET A N 1
ATOM 728 C CA . MET A 1 97 ? 3.450 -6.163 -14.948 1.00 84.25 97 MET A CA 1
ATOM 729 C C . MET A 1 97 ? 3.918 -6.350 -16.396 1.00 84.25 97 MET A C 1
ATOM 731 O O . MET A 1 97 ? 3.729 -7.424 -16.963 1.00 84.25 97 MET A O 1
ATOM 735 N N . VAL A 1 98 ? 4.575 -5.348 -16.980 1.00 84.94 98 VAL A N 1
ATOM 736 C CA . VAL A 1 98 ? 5.121 -5.446 -18.343 1.00 84.94 98 VAL A CA 1
ATOM 737 C C . VAL A 1 98 ? 6.292 -6.416 -18.416 1.00 84.94 98 VAL A C 1
ATOM 739 O O . VAL A 1 98 ? 6.338 -7.249 -19.317 1.00 84.94 98 VAL A O 1
ATOM 742 N N . GLU A 1 99 ? 7.207 -6.356 -17.450 1.00 84.94 99 GLU A N 1
ATOM 743 C CA . GLU A 1 99 ? 8.373 -7.244 -17.403 1.00 84.94 99 GLU A CA 1
ATOM 744 C C . GLU A 1 99 ? 7.991 -8.706 -17.121 1.00 84.94 99 GLU A C 1
ATOM 746 O O . GLU A 1 99 ? 8.665 -9.614 -17.602 1.00 84.94 99 GLU A O 1
ATOM 751 N N . SER A 1 100 ? 6.920 -8.951 -16.356 1.00 79.12 100 SER A N 1
ATOM 752 C CA . SER A 1 100 ? 6.508 -10.304 -15.949 1.00 79.12 100 SER A CA 1
ATOM 753 C C . SER A 1 100 ? 5.487 -10.975 -16.871 1.00 79.12 100 SER A C 1
ATOM 755 O O . SER A 1 100 ? 5.454 -12.205 -16.916 1.00 79.12 100 SER A O 1
ATOM 757 N N . LYS A 1 101 ? 4.643 -10.214 -17.585 1.00 67.75 101 LYS A N 1
ATOM 758 C CA . LYS A 1 101 ? 3.508 -10.756 -18.361 1.00 67.75 101 LYS A CA 1
ATOM 759 C C . LYS A 1 101 ? 3.532 -10.431 -19.859 1.00 67.75 101 LYS A C 1
ATOM 761 O O . LYS A 1 101 ? 2.524 -10.662 -20.519 1.00 67.75 101 LYS A O 1
ATOM 766 N N . GLU A 1 102 ? 4.635 -9.889 -20.389 1.00 65.88 102 GLU A N 1
ATOM 767 C CA . GLU A 1 102 ? 4.730 -9.388 -21.779 1.00 65.88 102 GLU A CA 1
ATOM 768 C C . GLU A 1 102 ? 3.573 -8.441 -22.149 1.00 65.88 102 GLU A C 1
ATOM 770 O O . GLU A 1 102 ? 3.108 -8.392 -23.287 1.00 65.88 102 GLU A O 1
ATOM 775 N N . TRP A 1 103 ? 3.064 -7.704 -21.162 1.00 69.06 103 TRP A N 1
ATOM 776 C CA . TRP A 1 103 ? 1.920 -6.827 -21.361 1.00 69.06 103 TRP A CA 1
ATOM 777 C C . TRP A 1 103 ? 2.310 -5.600 -22.179 1.00 69.06 103 TRP A C 1
ATOM 779 O O . TRP A 1 103 ? 3.332 -4.965 -21.908 1.00 69.06 103 TRP A O 1
ATOM 789 N N . ASP A 1 104 ? 1.477 -5.238 -23.156 1.00 68.31 104 ASP A N 1
ATOM 790 C CA . ASP A 1 104 ? 1.675 -4.009 -23.915 1.00 68.31 104 ASP A CA 1
ATOM 791 C C . ASP A 1 104 ? 1.341 -2.806 -23.024 1.00 68.31 104 ASP A C 1
ATOM 793 O O . ASP A 1 104 ? 0.185 -2.529 -22.693 1.00 68.31 104 ASP A O 1
ATOM 797 N N . LEU A 1 105 ? 2.387 -2.081 -22.623 1.00 64.00 105 LEU A N 1
ATOM 798 C CA . LEU A 1 105 ? 2.283 -0.870 -21.813 1.00 64.00 105 LEU A CA 1
ATOM 799 C C . LEU A 1 105 ? 1.371 0.179 -22.477 1.00 64.00 105 LEU A C 1
ATOM 801 O O . LEU A 1 105 ? 0.723 0.955 -21.779 1.00 64.00 105 LEU A O 1
ATOM 805 N N . TRP A 1 106 ? 1.331 0.224 -23.812 1.00 67.12 106 TRP A N 1
ATOM 806 C CA . TRP A 1 106 ? 0.494 1.157 -24.558 1.00 67.12 106 TRP A CA 1
ATOM 807 C C . TRP A 1 106 ? -0.989 0.825 -24.406 1.00 67.12 106 TRP A C 1
ATOM 809 O O . TRP A 1 106 ? -1.787 1.724 -24.139 1.00 67.12 106 TRP A O 1
ATOM 819 N N . GLU A 1 107 ? -1.359 -0.454 -24.490 1.00 66.75 107 GLU A N 1
ATOM 820 C CA . GLU A 1 107 ? -2.732 -0.892 -24.215 1.00 66.75 107 GLU A CA 1
ATOM 821 C C . GLU A 1 107 ? -3.105 -0.635 -22.751 1.00 66.75 107 GLU A C 1
ATOM 823 O O . GLU A 1 107 ? -4.162 -0.074 -22.475 1.00 66.75 107 GLU A O 1
ATOM 828 N N . ALA A 1 108 ? -2.206 -0.946 -21.815 1.00 64.88 108 ALA A N 1
ATOM 829 C CA . ALA A 1 108 ? -2.467 -0.818 -20.382 1.00 64.88 108 ALA A CA 1
ATOM 830 C C . ALA A 1 108 ? -2.581 0.639 -19.883 1.00 64.88 108 ALA A C 1
ATOM 832 O O . ALA A 1 108 ? -3.227 0.892 -18.867 1.00 64.88 108 ALA A O 1
ATOM 833 N N . LEU A 1 109 ? -1.950 1.600 -20.571 1.00 65.94 109 LEU A N 1
ATOM 834 C CA . LEU A 1 109 ? -1.987 3.032 -20.237 1.00 65.94 109 LEU A CA 1
ATOM 835 C C . LEU A 1 109 ? -2.953 3.841 -21.111 1.00 65.94 109 LEU A C 1
ATOM 837 O O . LEU A 1 109 ? -3.057 5.060 -20.936 1.00 65.94 109 LEU A O 1
ATOM 841 N N . THR A 1 110 ? -3.649 3.203 -22.053 1.00 67.44 110 THR A N 1
ATOM 842 C CA . THR A 1 110 ? -4.678 3.890 -22.832 1.00 67.44 110 THR A CA 1
ATOM 843 C C . THR A 1 110 ? -5.817 4.273 -21.889 1.00 67.44 110 THR A C 1
ATOM 845 O O . THR A 1 110 ? -6.477 3.418 -21.308 1.00 67.44 110 THR A O 1
ATOM 848 N N . ALA A 1 111 ? -6.028 5.578 -21.703 1.00 55.44 111 ALA A N 1
ATOM 849 C CA . ALA A 1 111 ? -7.139 6.080 -20.905 1.00 55.44 111 ALA A CA 1
ATOM 850 C C . ALA A 1 111 ? -8.466 5.671 -21.568 1.00 55.44 111 ALA A C 1
ATOM 852 O O . ALA A 1 111 ? -8.724 6.057 -22.712 1.00 55.44 111 ALA A O 1
ATOM 853 N N . HIS A 1 112 ? -9.269 4.883 -20.853 1.00 47.53 112 HIS A N 1
ATOM 854 C CA . HIS A 1 112 ? -10.641 4.535 -21.223 1.00 47.53 112 HIS A CA 1
ATOM 855 C C . HIS A 1 112 ? -11.640 5.536 -20.640 1.00 47.53 112 HIS A C 1
ATOM 857 O O . HIS A 1 112 ? -11.452 5.948 -19.472 1.00 47.53 112 HIS A O 1
#

Radius of gyration: 14.93 Å; chains: 1; bounding box: 31×39×39 Å

Secondary structure (DSSP, 8-state):
------HHHHHHHHHHHHHH-TT----EEE--S--SSPPPPHHHHHHHHHHTT---SEEESSHHHHHHHHHHHHHHHT------S-HHHHHHHHHHHHHHH---HHHHH---